Protein AF-A0A9Q0NP76-F1 (afdb_monomer)

Sequence (89 aa):
MGLSGEIQSKPLVRTMERIREGLRRMDDEYLRSALDYIGAQPDLTALKRGPHTYASPNLNIVSWIRLPVHEADFWMGKTPFHGAGQSLL

pLDDT: mean 90.16, std 9.47, range [45.28, 98.25]

InterPro domains:
  IPR023213 Chloramphenicol acetyltransferase-like domain superfamily [G3DSA:3.30.559.10] (3-86)
  IPR050317 Plant and Fungal Acyltransferase [PTHR31642] (5-82)

Mean predicted aligned error: 5.71 Å

Organism: Salix viminalis (NCBI:txid40686)

Structure (mmCIF, N/CA/C/O backbone):
data_AF-A0A9Q0NP76-F1
#
_entry.id   AF-A0A9Q0NP76-F1
#
loop_
_atom_site.group_PDB
_atom_site.id
_atom_site.type_symbol
_atom_site.label_atom_id
_atom_site.label_alt_id
_atom_site.label_comp_id
_atom_site.label_asym_id
_atom_site.label_entity_id
_atom_site.label_seq_id
_atom_site.pdbx_PDB_ins_code
_atom_site.Cartn_x
_atom_site.Cartn_y
_atom_site.Cartn_z
_atom_site.occupancy
_atom_site.B_iso_or_equiv
_atom_site.auth_seq_id
_atom_site.auth_comp_id
_atom_site.auth_asym_id
_atom_site.auth_atom_id
_atom_site.pdbx_PDB_model_num
ATOM 1 N N . MET A 1 1 ? -12.625 -0.255 6.575 1.00 58.50 1 MET A N 1
ATOM 2 C CA . MET A 1 1 ? -11.539 0.570 7.156 1.00 58.50 1 MET A CA 1
ATOM 3 C C . MET A 1 1 ? -11.899 0.894 8.599 1.00 58.50 1 MET A C 1
ATOM 5 O O . MET A 1 1 ? -13.08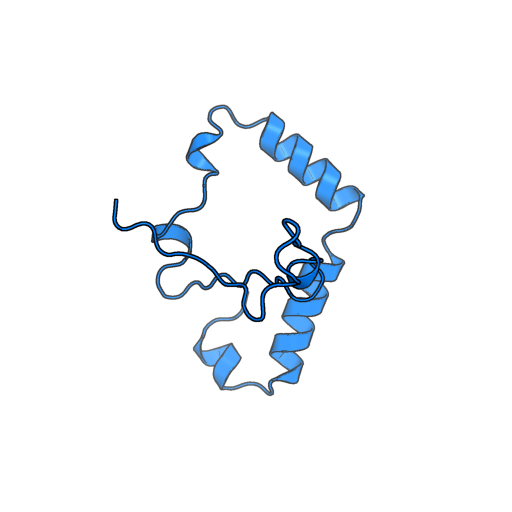5 0.970 8.890 1.00 58.50 1 MET A O 1
ATOM 9 N N . GLY A 1 2 ? -10.927 0.983 9.509 1.00 67.81 2 GLY A N 1
ATOM 10 C CA . GLY A 1 2 ? -11.182 1.315 10.916 1.00 67.81 2 GLY A CA 1
ATOM 11 C C . GLY A 1 2 ? -10.896 2.785 11.189 1.00 67.81 2 GLY A C 1
ATOM 12 O O . GLY A 1 2 ? -9.898 3.301 10.696 1.00 67.81 2 GLY A O 1
ATOM 13 N N . LEU A 1 3 ? -11.744 3.446 11.977 1.00 82.38 3 LEU A N 1
ATOM 14 C CA . LEU A 1 3 ? -11.430 4.772 12.512 1.00 82.38 3 LEU A CA 1
ATOM 15 C C . LEU A 1 3 ? -10.223 4.667 13.458 1.00 82.38 3 LEU A C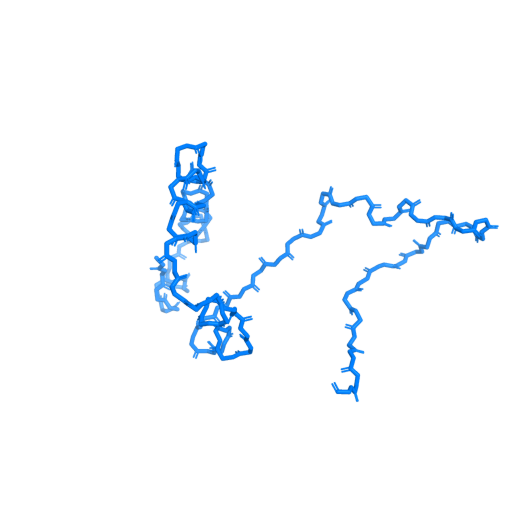 1
ATOM 17 O O . LEU A 1 3 ? -10.075 3.656 14.145 1.00 82.38 3 LEU A O 1
ATOM 21 N N . SER A 1 4 ? -9.386 5.708 13.528 1.00 83.44 4 SER A N 1
ATOM 22 C CA . SER A 1 4 ? -8.173 5.723 14.369 1.00 83.44 4 SER A CA 1
ATOM 23 C C . SER A 1 4 ? -8.462 5.306 15.821 1.00 83.44 4 SER A C 1
ATOM 25 O O . SER A 1 4 ? -7.807 4.411 16.353 1.00 83.44 4 SER A O 1
ATOM 27 N N . GLY A 1 5 ? -9.536 5.840 16.416 1.00 86.31 5 GLY A N 1
ATOM 28 C CA . GLY A 1 5 ? -9.959 5.479 17.774 1.00 86.31 5 GLY A CA 1
ATOM 29 C C . GLY A 1 5 ? -10.341 4.002 17.940 1.00 86.31 5 GLY A C 1
ATOM 30 O O . GLY A 1 5 ? -10.061 3.404 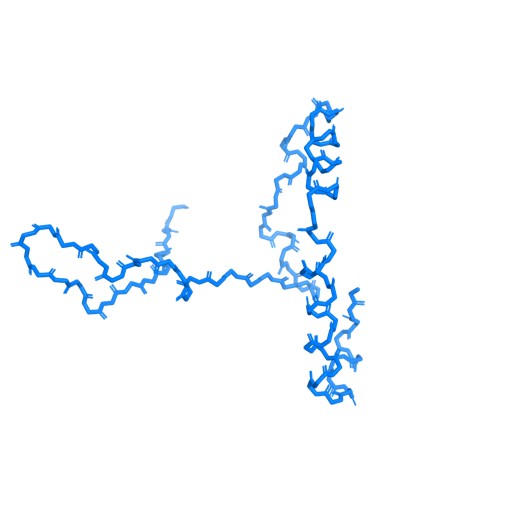18.976 1.00 86.31 5 GLY A O 1
ATOM 31 N N . GLU A 1 6 ? -10.912 3.359 16.917 1.00 88.06 6 GLU A N 1
ATOM 32 C CA . GLU A 1 6 ? -11.175 1.915 16.966 1.00 88.06 6 GLU A CA 1
ATOM 33 C C . GLU A 1 6 ? -9.904 1.077 16.862 1.00 88.06 6 GLU A C 1
ATOM 35 O O . GLU A 1 6 ? -9.823 0.014 17.472 1.00 88.06 6 GLU A O 1
ATOM 40 N N . ILE A 1 7 ? -8.949 1.514 16.038 1.00 91.31 7 ILE A N 1
ATOM 41 C CA . ILE A 1 7 ? -7.677 0.809 15.852 1.00 91.31 7 ILE A CA 1
ATOM 42 C C . ILE A 1 7 ? -6.874 0.847 17.154 1.00 91.31 7 ILE A C 1
ATOM 44 O O . ILE A 1 7 ? -6.272 -0.158 17.514 1.00 91.31 7 ILE A O 1
ATOM 48 N N . GLN A 1 8 ? -6.896 1.979 17.862 1.00 92.62 8 GLN A N 1
ATOM 49 C CA . GLN A 1 8 ? -6.181 2.157 19.127 1.00 92.62 8 GLN A CA 1
ATOM 50 C C . GLN A 1 8 ? -6.858 1.458 20.316 1.00 92.62 8 GLN A C 1
ATOM 52 O O . GLN A 1 8 ? -6.169 0.990 21.215 1.00 92.62 8 GLN A O 1
ATOM 57 N N . SER A 1 9 ? -8.193 1.380 20.339 1.00 95.12 9 SER A N 1
ATOM 58 C CA . SER A 1 9 ? -8.939 0.795 21.468 1.00 95.12 9 SER A CA 1
ATOM 59 C C . SER A 1 9 ? -9.073 -0.729 21.421 1.00 95.12 9 SER A C 1
ATOM 61 O O . SER A 1 9 ? -9.351 -1.348 22.447 1.00 95.12 9 SER A O 1
ATOM 63 N N . LYS A 1 10 ? -8.909 -1.355 20.249 1.00 94.88 10 LYS A N 1
ATOM 64 C CA . LYS A 1 10 ? -9.064 -2.808 20.067 1.00 94.88 10 LYS A CA 1
ATOM 65 C C . LYS A 1 10 ? -7.701 -3.518 20.070 1.00 94.88 10 LYS A C 1
ATOM 67 O O . LYS A 1 10 ? -6.704 -2.923 19.669 1.00 94.88 10 LYS A O 1
ATOM 72 N N . PRO A 1 11 ? -7.636 -4.811 20.445 1.00 96.75 11 PRO A N 1
ATOM 73 C CA . PRO A 1 11 ? -6.400 -5.585 20.348 1.00 96.75 11 PRO A CA 1
ATOM 74 C C . PRO A 1 11 ? -5.831 -5.600 18.923 1.00 96.75 11 PRO A C 1
ATOM 76 O O . PRO A 1 11 ? -6.586 -5.689 17.952 1.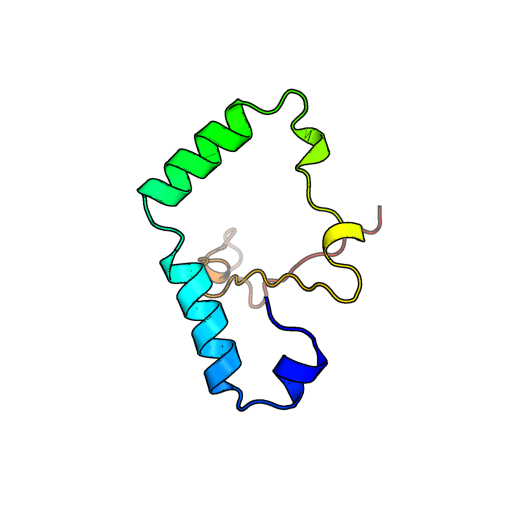00 96.75 11 PRO A O 1
ATOM 79 N N . LEU A 1 12 ? -4.499 -5.610 18.795 1.00 95.00 12 LEU A N 1
ATOM 80 C CA . LEU A 1 12 ? -3.779 -5.608 17.510 1.00 95.00 12 LEU A CA 1
ATOM 81 C C . LEU A 1 12 ? -4.280 -6.681 16.529 1.00 95.00 12 LEU A C 1
ATOM 83 O O . LEU A 1 12 ? -4.394 -6.421 15.330 1.00 95.00 12 LEU A O 1
ATOM 87 N N . VAL A 1 13 ? -4.636 -7.863 17.044 1.00 96.62 13 VAL A N 1
ATOM 88 C CA . VAL A 1 13 ? -5.189 -8.979 16.260 1.00 96.62 13 VAL A CA 1
ATOM 89 C C . VAL A 1 13 ? -6.396 -8.537 15.433 1.00 96.62 13 VAL A C 1
ATOM 91 O O . VAL A 1 13 ? -6.493 -8.895 14.263 1.00 96.62 13 VAL A O 1
ATOM 94 N N . ARG A 1 14 ? -7.261 -7.667 15.970 1.00 95.00 14 ARG A N 1
ATOM 95 C CA . ARG A 1 14 ? -8.436 -7.171 15.245 1.00 95.00 14 ARG A CA 1
ATOM 96 C C . ARG A 1 14 ? -8.058 -6.333 14.024 1.00 95.00 14 ARG A C 1
ATOM 98 O O . ARG A 1 14 ? -8.724 -6.391 12.991 1.00 95.00 14 ARG A O 1
ATOM 105 N N . THR A 1 15 ? -6.990 -5.549 14.131 1.00 94.06 15 THR A N 1
ATOM 106 C CA . THR A 1 15 ? -6.442 -4.779 13.007 1.00 94.06 15 THR A CA 1
ATOM 107 C C . THR A 1 15 ? -5.780 -5.708 11.988 1.00 94.06 15 THR A C 1
ATOM 109 O O . THR A 1 15 ? -5.998 -5.547 10.787 1.00 94.06 15 THR A O 1
ATOM 112 N N . MET A 1 16 ? -5.048 -6.729 12.446 1.00 94.94 16 MET A N 1
ATOM 113 C CA . MET A 1 16 ? -4.442 -7.743 11.573 1.00 94.94 16 MET A CA 1
ATOM 114 C C . MET A 1 16 ? -5.487 -8.551 10.792 1.00 94.94 16 MET A C 1
ATOM 116 O O . MET A 1 16 ? -5.296 -8.796 9.603 1.00 94.94 16 MET A O 1
ATOM 120 N N . GLU A 1 17 ? -6.598 -8.936 11.423 1.00 96.19 17 GLU A N 1
ATOM 121 C CA . GLU A 1 17 ? -7.730 -9.600 10.763 1.00 96.19 17 GLU A CA 1
ATOM 122 C C . GLU A 1 17 ? -8.301 -8.745 9.634 1.00 96.19 17 GLU A C 1
ATOM 124 O O . GLU A 1 17 ? -8.455 -9.235 8.520 1.00 96.19 17 GLU A O 1
ATOM 129 N N . ARG A 1 18 ? -8.545 -7.454 9.894 1.00 94.00 18 ARG A N 1
ATOM 130 C CA . ARG A 1 18 ? -9.055 -6.509 8.886 1.00 94.00 18 ARG A CA 1
ATOM 131 C C . ARG A 1 18 ? -8.103 -6.376 7.694 1.00 94.00 18 ARG A C 1
ATOM 133 O O . ARG A 1 18 ? -8.556 -6.349 6.553 1.00 94.00 18 ARG A O 1
ATOM 140 N N . ILE A 1 19 ? -6.792 -6.305 7.947 1.00 94.69 19 ILE A N 1
ATOM 141 C CA . ILE A 1 19 ? -5.775 -6.284 6.883 1.00 94.69 19 ILE A CA 1
ATOM 142 C C . ILE A 1 19 ? -5.827 -7.592 6.083 1.00 94.69 19 ILE A C 1
ATOM 144 O O . ILE A 1 19 ? -5.872 -7.558 4.856 1.00 94.69 19 ILE A O 1
ATOM 148 N N . ARG A 1 20 ? -5.869 -8.743 6.765 1.00 96.69 20 ARG A N 1
ATOM 149 C CA . ARG A 1 20 ? -5.930 -10.068 6.129 1.00 96.69 20 ARG A CA 1
ATOM 150 C C . ARG A 1 20 ? -7.187 -10.247 5.281 1.00 96.69 20 ARG A C 1
ATOM 152 O O . ARG A 1 20 ? -7.092 -10.783 4.185 1.00 96.69 20 ARG A O 1
ATOM 159 N N . GLU A 1 21 ? -8.338 -9.801 5.768 1.00 96.38 21 GLU A N 1
ATOM 160 C CA . GLU A 1 21 ? -9.605 -9.829 5.036 1.00 96.38 21 GLU A CA 1
ATOM 161 C C . GLU A 1 21 ? -9.533 -8.967 3.771 1.00 96.38 21 GLU A C 1
ATOM 163 O O . GLU A 1 21 ? -9.891 -9.437 2.691 1.00 96.38 21 GLU A O 1
ATOM 168 N N . GLY A 1 22 ? -8.994 -7.747 3.884 1.00 95.56 22 GLY A N 1
ATOM 169 C CA . GLY A 1 22 ? -8.768 -6.867 2.738 1.00 95.56 22 GLY A CA 1
ATOM 170 C C . GLY A 1 22 ? -7.869 -7.502 1.676 1.00 95.56 22 GLY A C 1
ATOM 171 O O . GLY A 1 22 ? -8.201 -7.455 0.497 1.00 95.56 22 GLY A O 1
ATOM 172 N N . LEU A 1 23 ? -6.780 -8.158 2.093 1.00 95.69 23 LEU A N 1
ATOM 173 C CA . LEU A 1 23 ? -5.895 -8.894 1.183 1.00 95.69 23 LEU A CA 1
ATOM 174 C C . LEU A 1 23 ? -6.588 -10.112 0.556 1.00 95.69 23 LEU A C 1
ATOM 176 O O . LEU A 1 23 ? -6.429 -10.349 -0.636 1.00 95.69 23 LEU A O 1
ATOM 180 N N . ARG A 1 24 ? -7.378 -10.873 1.327 1.00 96.31 24 ARG A N 1
ATOM 181 C CA . ARG A 1 24 ? -8.087 -12.069 0.833 1.00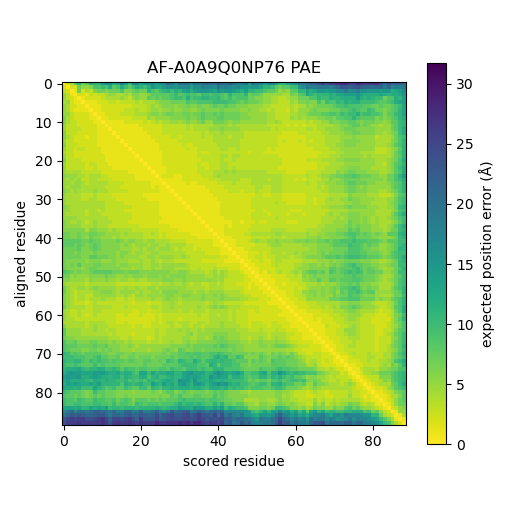 96.31 24 ARG A CA 1
ATOM 182 C C . ARG A 1 24 ? -9.135 -11.730 -0.227 1.00 96.31 24 ARG A C 1
ATOM 184 O O . ARG A 1 24 ? -9.403 -12.564 -1.078 1.00 96.31 24 ARG A O 1
ATOM 191 N N . ARG A 1 25 ? -9.721 -10.530 -0.168 1.00 96.00 25 ARG A N 1
ATOM 192 C CA . ARG A 1 25 ? -10.685 -10.042 -1.165 1.00 96.00 25 ARG A CA 1
ATOM 193 C C . ARG A 1 25 ? -10.048 -9.762 -2.531 1.00 96.00 25 ARG A C 1
ATOM 195 O O . ARG A 1 25 ? -10.769 -9.658 -3.509 1.00 96.00 25 ARG A O 1
ATOM 202 N N . MET A 1 26 ? -8.726 -9.618 -2.614 1.00 95.81 26 MET A N 1
ATOM 203 C CA . MET A 1 26 ? -8.018 -9.380 -3.877 1.00 95.81 26 MET A CA 1
ATOM 204 C C . MET A 1 26 ? -7.797 -10.694 -4.647 1.00 95.81 26 MET A C 1
ATOM 206 O O . MET A 1 26 ? -6.663 -11.059 -4.950 1.00 95.81 26 MET A O 1
ATOM 210 N N . ASP A 1 27 ? -8.879 -11.424 -4.901 1.00 97.06 27 ASP A N 1
ATOM 211 C CA . ASP A 1 27 ? -8.895 -12.638 -5.720 1.00 97.06 27 ASP A CA 1
ATOM 212 C C . ASP A 1 27 ? -8.963 -12.319 -7.228 1.00 97.06 27 ASP A C 1
ATOM 214 O O . ASP A 1 27 ? -9.003 -11.155 -7.632 1.00 97.06 27 ASP A O 1
ATOM 218 N N . ASP A 1 28 ? -8.922 -13.353 -8.078 1.00 98.25 28 ASP A N 1
ATOM 219 C CA . ASP A 1 28 ? -8.916 -13.194 -9.543 1.00 98.25 28 ASP A CA 1
ATOM 220 C C . ASP A 1 28 ? -10.149 -12.429 -10.050 1.00 98.25 28 ASP A C 1
ATOM 222 O O . ASP A 1 28 ? -10.021 -11.530 -10.881 1.00 98.25 28 ASP A O 1
ATOM 226 N N . GLU A 1 29 ? -11.332 -12.723 -9.504 1.00 98.25 29 GLU A N 1
ATOM 227 C CA . GLU A 1 29 ? -12.582 -12.057 -9.885 1.00 98.25 29 GLU A CA 1
ATOM 228 C C . GLU A 1 29 ? -12.554 -10.568 -9.528 1.00 98.25 29 GLU A C 1
ATOM 230 O O . GLU A 1 29 ? -12.847 -9.716 -10.376 1.00 98.25 29 GLU A O 1
ATOM 235 N N . TYR A 1 30 ? -12.144 -10.229 -8.302 1.00 97.88 30 TYR A N 1
ATOM 236 C CA . TYR A 1 30 ? -12.028 -8.837 -7.876 1.00 97.88 30 TYR A CA 1
ATOM 237 C C . TYR A 1 30 ? -10.994 -8.072 -8.709 1.00 97.88 30 TYR A C 1
ATOM 239 O O . TYR A 1 30 ? -11.235 -6.923 -9.086 1.00 97.88 30 TYR A O 1
ATOM 247 N N . LEU A 1 31 ? -9.850 -8.690 -9.020 1.00 98.06 31 LEU A N 1
ATOM 248 C CA . LEU A 1 31 ? -8.799 -8.055 -9.817 1.00 98.06 31 LEU A CA 1
ATOM 249 C C . LEU A 1 31 ? -9.242 -7.809 -11.265 1.00 98.06 31 LEU A C 1
ATOM 251 O O . LEU A 1 31 ? -8.977 -6.728 -11.791 1.00 98.06 31 LEU A O 1
ATOM 255 N N . ARG A 1 32 ? -9.964 -8.747 -11.892 1.00 98.25 32 ARG A N 1
ATOM 256 C CA . ARG A 1 32 ? -10.559 -8.534 -13.225 1.00 98.25 32 ARG A CA 1
ATOM 257 C C . ARG A 1 32 ? -11.591 -7.411 -13.210 1.00 98.25 32 ARG A C 1
ATOM 259 O O . ARG A 1 32 ? -11.499 -6.499 -14.024 1.00 98.25 32 ARG A O 1
ATOM 266 N N . SER A 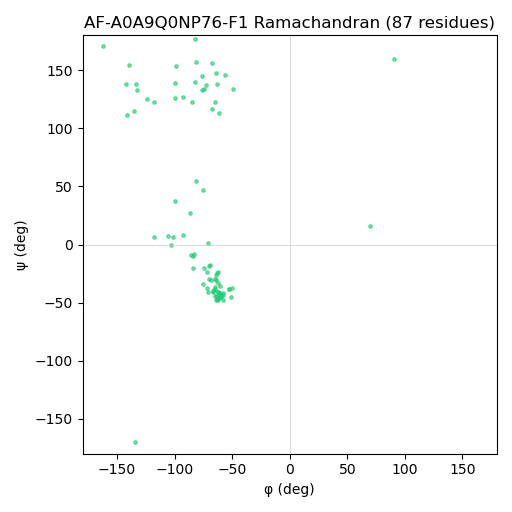1 33 ? -12.494 -7.410 -12.22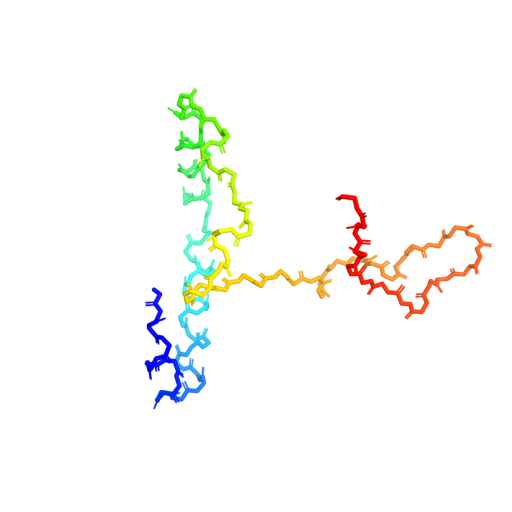9 1.00 98.19 33 SER A N 1
ATOM 267 C CA . SER A 1 33 ? -13.485 -6.338 -12.077 1.00 98.19 33 SER A CA 1
ATOM 268 C C . SER A 1 33 ? -12.832 -4.969 -11.846 1.00 98.19 33 SER A C 1
ATOM 270 O O . SER A 1 33 ? -13.308 -3.958 -12.363 1.00 98.19 33 SER A O 1
ATOM 272 N N . ALA A 1 34 ? -11.713 -4.915 -11.117 1.00 97.31 34 ALA A N 1
ATOM 273 C CA . ALA A 1 34 ? -10.950 -3.683 -10.947 1.00 97.31 34 ALA A CA 1
ATOM 274 C C . ALA A 1 34 ? -10.340 -3.187 -12.270 1.00 97.31 34 ALA A C 1
ATOM 276 O O . ALA A 1 34 ? -10.331 -1.979 -12.508 1.00 97.31 34 ALA A O 1
ATOM 277 N N . LEU A 1 35 ? -9.863 -4.088 -13.137 1.00 97.69 35 LEU A N 1
ATOM 278 C CA . LEU A 1 35 ? -9.387 -3.729 -14.478 1.00 97.69 35 LEU A CA 1
ATOM 279 C C . LEU A 1 35 ? -10.523 -3.191 -15.351 1.00 97.69 35 LEU A C 1
ATOM 281 O O . LEU A 1 35 ? -10.341 -2.147 -15.975 1.00 97.69 35 LEU A O 1
ATOM 285 N N . ASP A 1 36 ? -11.692 -3.835 -15.336 1.00 98.12 36 ASP A N 1
ATOM 286 C CA . ASP A 1 36 ? -12.875 -3.359 -16.064 1.00 98.12 36 ASP A CA 1
ATOM 287 C C . ASP A 1 36 ? -13.291 -1.958 -15.588 1.00 98.12 36 ASP A C 1
ATOM 289 O O . ASP A 1 36 ? -13.539 -1.062 -16.396 1.00 98.12 36 ASP A O 1
ATOM 293 N N . TYR A 1 37 ? -13.291 -1.732 -14.268 1.00 97.12 37 TYR A N 1
ATOM 294 C CA . TYR A 1 37 ? -13.576 -0.422 -13.680 1.00 97.12 37 TYR A CA 1
ATOM 295 C C . TYR A 1 37 ? -12.580 0.648 -14.138 1.00 97.12 37 TYR A C 1
ATOM 297 O O . TYR A 1 37 ? -12.995 1.752 -14.490 1.00 97.12 37 TYR A O 1
ATOM 305 N N . ILE A 1 38 ? -11.278 0.339 -14.135 1.00 96.94 38 ILE A N 1
ATOM 306 C CA . ILE A 1 38 ? -10.232 1.263 -14.594 1.00 96.94 38 ILE A CA 1
ATOM 307 C C . ILE A 1 38 ? -10.402 1.552 -16.090 1.00 96.94 38 ILE A C 1
ATOM 309 O O . ILE A 1 38 ? -10.344 2.713 -16.488 1.00 96.94 38 ILE A O 1
ATOM 313 N N . GLY A 1 39 ? -10.657 0.524 -16.905 1.00 96.25 39 GLY A N 1
ATOM 314 C CA . GLY A 1 39 ? -10.850 0.652 -18.351 1.00 96.25 39 GLY A CA 1
ATOM 315 C C . GLY A 1 39 ? -12.081 1.473 -18.744 1.00 96.25 39 GLY A C 1
ATOM 316 O O . GLY A 1 39 ? -12.088 2.085 -19.808 1.00 96.25 39 GLY A O 1
ATOM 317 N N . ALA A 1 40 ? -13.096 1.533 -17.880 1.00 97.12 40 ALA A N 1
ATOM 318 C CA . ALA A 1 40 ? -14.302 2.331 -18.092 1.00 97.12 40 ALA A CA 1
ATOM 319 C C . ALA A 1 40 ? -14.159 3.813 -17.691 1.00 97.12 40 ALA A C 1
ATOM 321 O O . ALA A 1 40 ? -15.080 4.595 -17.939 1.00 97.12 40 ALA A O 1
ATOM 322 N N . GLN A 1 41 ? -13.055 4.224 -17.050 1.00 97.12 41 GLN A N 1
ATOM 323 C CA . GLN A 1 41 ? -12.913 5.613 -16.608 1.00 97.12 41 GLN A CA 1
ATOM 324 C C . GLN A 1 41 ? -12.616 6.562 -17.780 1.00 97.12 41 GLN A C 1
ATOM 326 O O . GLN A 1 41 ? -11.698 6.301 -18.557 1.00 97.12 41 GLN A O 1
ATOM 331 N N . PRO A 1 42 ? -13.311 7.712 -17.872 1.00 95.88 42 PRO A N 1
ATOM 332 C CA . PRO A 1 42 ? -13.057 8.707 -18.915 1.00 95.88 42 PRO A CA 1
ATOM 333 C C . PRO A 1 42 ? -11.735 9.465 -18.712 1.00 95.88 42 PRO A C 1
ATOM 335 O O . PRO A 1 42 ? -11.172 9.987 -19.670 1.00 95.88 42 PRO A O 1
ATOM 338 N N . ASP A 1 43 ? -11.237 9.527 -17.474 1.00 95.88 43 ASP A N 1
ATOM 339 C CA . ASP A 1 43 ? -9.979 10.172 -17.106 1.00 95.88 43 ASP A CA 1
ATOM 340 C C . ASP A 1 43 ? -9.246 9.343 -16.041 1.00 95.88 43 ASP A C 1
ATOM 342 O O . ASP A 1 43 ? -9.661 9.250 -14.885 1.00 95.88 43 ASP A O 1
ATOM 346 N N . LEU A 1 44 ? -8.119 8.748 -16.432 1.00 93.81 44 LEU A N 1
ATOM 347 C CA . LEU A 1 44 ? -7.284 7.940 -15.543 1.00 93.81 44 LEU A CA 1
ATOM 348 C C . LEU A 1 44 ? -6.483 8.787 -14.546 1.00 93.81 44 LEU A C 1
ATOM 350 O O . LEU A 1 44 ? -6.041 8.267 -13.519 1.00 93.81 44 LEU A O 1
ATOM 354 N N . THR A 1 45 ? -6.286 10.082 -14.810 1.00 92.62 45 THR A N 1
ATOM 355 C CA . THR A 1 45 ? -5.523 10.955 -13.906 1.00 92.62 45 THR A CA 1
ATOM 356 C C . THR A 1 45 ? -6.264 11.184 -12.592 1.00 92.62 45 THR A C 1
ATOM 358 O O . THR A 1 45 ? -5.624 11.252 -11.542 1.00 92.62 45 THR A O 1
ATOM 361 N N . ALA A 1 46 ? -7.600 11.160 -12.624 1.00 89.94 46 ALA A N 1
ATOM 362 C CA . ALA A 1 46 ? -8.453 11.223 -11.441 1.00 89.94 46 ALA A CA 1
ATOM 363 C C . ALA A 1 46 ? -8.267 10.022 -10.490 1.00 89.94 46 ALA A C 1
ATOM 365 O O . ALA A 1 46 ? -8.508 10.143 -9.290 1.00 89.94 46 ALA A O 1
ATOM 366 N N . LEU A 1 47 ? -7.797 8.871 -10.991 1.00 92.06 47 LEU A N 1
ATOM 367 C CA . LEU A 1 47 ? -7.495 7.693 -10.167 1.00 92.06 47 LEU A CA 1
ATOM 368 C C . LEU A 1 47 ? -6.099 7.742 -9.525 1.00 92.06 47 LEU A C 1
ATOM 370 O O . LEU A 1 47 ? -5.770 6.899 -8.679 1.00 92.06 47 LEU A O 1
ATOM 374 N N . LYS A 1 48 ? -5.244 8.693 -9.921 1.00 92.00 48 LYS A N 1
ATOM 375 C CA . LYS A 1 48 ? -3.875 8.781 -9.414 1.00 92.00 48 LYS A CA 1
ATOM 376 C C . LYS A 1 48 ? -3.890 9.162 -7.936 1.00 92.00 48 LYS A C 1
ATOM 378 O O . LYS A 1 48 ? -4.266 10.265 -7.553 1.00 92.00 48 LYS A O 1
ATOM 383 N N . ARG A 1 49 ? -3.389 8.259 -7.097 1.00 91.06 49 ARG A N 1
ATOM 384 C CA . ARG A 1 49 ? -3.187 8.532 -5.671 1.00 91.06 49 ARG A CA 1
ATOM 385 C C . ARG A 1 49 ? -1.949 9.403 -5.471 1.00 91.06 49 ARG A C 1
ATOM 387 O O . ARG A 1 49 ? -0.891 9.118 -6.034 1.00 91.06 49 ARG A O 1
ATOM 394 N N . GLY A 1 50 ? -2.077 10.446 -4.658 1.00 88.69 50 GLY A N 1
ATOM 395 C CA . GLY A 1 50 ? -1.009 11.404 -4.365 1.00 88.69 50 GLY A CA 1
ATOM 396 C C . GLY A 1 50 ? -0.898 11.721 -2.872 1.00 88.69 50 GLY A C 1
ATOM 397 O O . GLY A 1 50 ? -1.557 11.073 -2.059 1.00 88.69 50 GLY A O 1
ATOM 398 N N . PRO A 1 51 ? -0.106 12.741 -2.493 1.00 88.25 51 PRO A N 1
ATOM 399 C CA . PRO A 1 51 ? 0.071 13.131 -1.092 1.00 88.25 51 PRO A CA 1
ATOM 400 C C . PRO A 1 51 ? -1.255 13.370 -0.355 1.00 88.25 51 PRO A C 1
ATOM 402 O O . PRO A 1 51 ? -1.414 12.948 0.785 1.00 88.25 51 PRO A O 1
ATOM 405 N N . HIS A 1 52 ? -2.242 13.959 -1.039 1.00 90.31 52 HIS A N 1
ATOM 406 C CA . HIS A 1 52 ? -3.579 14.208 -0.494 1.00 90.31 52 HIS A CA 1
ATOM 407 C C . HIS A 1 52 ? -4.348 12.917 -0.157 1.00 90.31 52 HIS A C 1
ATOM 409 O O . HIS A 1 52 ? -5.139 12.901 0.780 1.00 90.31 52 HIS A O 1
ATOM 415 N N . THR A 1 53 ? -4.111 11.818 -0.882 1.00 91.69 53 THR A N 1
ATOM 416 C CA . THR A 1 53 ? -4.775 10.526 -0.642 1.00 91.69 53 THR A CA 1
ATOM 417 C C . THR A 1 53 ? -4.298 9.877 0.658 1.00 91.69 53 THR A C 1
ATOM 419 O O . THR A 1 53 ? -5.048 9.147 1.304 1.00 91.69 53 THR A O 1
ATOM 422 N N . TYR A 1 54 ? -3.048 10.141 1.042 1.00 89.88 54 TYR A N 1
ATOM 423 C CA . TYR A 1 54 ? -2.391 9.552 2.212 1.00 89.88 54 TYR A CA 1
ATOM 424 C C . TYR A 1 54 ? -2.264 10.536 3.379 1.00 89.88 54 TYR A C 1
ATOM 426 O O . TYR A 1 54 ? -1.595 10.237 4.363 1.00 89.88 54 TYR A O 1
ATOM 434 N N . ALA A 1 55 ? -2.875 11.716 3.259 1.00 90.06 55 ALA A N 1
ATOM 435 C CA . ALA A 1 55 ? -2.945 12.681 4.340 1.00 90.06 55 ALA A CA 1
ATOM 436 C C . ALA A 1 55 ? -3.835 12.153 5.476 1.00 90.06 55 ALA A C 1
ATOM 438 O O . ALA A 1 55 ? -4.729 11.330 5.256 1.00 90.06 55 ALA A O 1
ATOM 439 N N . SER A 1 56 ? -3.608 12.660 6.692 1.00 89.94 56 SER A N 1
ATOM 440 C CA . SER A 1 56 ? -4.420 12.326 7.866 1.00 89.94 56 SER A CA 1
ATOM 441 C C . SER A 1 56 ? -5.920 12.469 7.558 1.00 89.94 56 SER A C 1
ATOM 443 O O . SER A 1 56 ? -6.318 13.477 6.970 1.00 89.94 56 SER A O 1
ATOM 445 N N . PRO A 1 57 ? -6.763 11.492 7.943 1.00 89.81 57 PRO A N 1
ATOM 446 C CA . PRO A 1 57 ? -6.467 10.339 8.805 1.00 89.81 57 PRO A CA 1
ATOM 447 C C . PRO A 1 57 ? -6.039 9.060 8.055 1.00 89.81 57 PRO A C 1
ATOM 449 O O . PRO A 1 57 ? -5.961 7.994 8.668 1.00 89.81 57 PRO A O 1
ATOM 452 N N . ASN A 1 58 ? -5.811 9.130 6.741 1.00 90.44 58 ASN A N 1
ATOM 453 C CA . ASN A 1 58 ? -5.483 7.969 5.915 1.00 90.44 58 ASN A CA 1
ATOM 454 C C . ASN A 1 58 ? -3.995 7.603 6.016 1.00 90.44 58 ASN A C 1
ATOM 456 O O . ASN A 1 58 ? -3.153 8.432 6.347 1.00 90.44 58 ASN A O 1
ATOM 460 N N . LEU A 1 59 ? -3.669 6.345 5.708 1.00 88.94 59 LEU A N 1
ATOM 461 C CA . LEU A 1 59 ? -2.294 5.846 5.661 1.00 88.94 59 LEU A CA 1
ATOM 462 C C . LEU A 1 59 ? -2.102 4.903 4.474 1.00 88.94 59 LEU A C 1
ATOM 464 O O . LEU A 1 59 ? -3.046 4.251 4.025 1.00 88.94 59 LEU A O 1
ATOM 468 N N . ASN A 1 60 ? -0.864 4.797 3.999 1.00 91.56 60 ASN A N 1
ATOM 469 C CA . ASN A 1 60 ? -0.474 3.860 2.953 1.00 91.56 60 ASN A CA 1
ATOM 470 C C . ASN A 1 60 ? 0.806 3.131 3.356 1.00 91.56 60 ASN A C 1
ATOM 472 O O . ASN A 1 60 ? 1.769 3.754 3.793 1.00 91.56 60 ASN A O 1
ATOM 476 N N . ILE A 1 61 ? 0.804 1.809 3.196 1.00 92.38 61 ILE A N 1
ATOM 477 C CA . ILE A 1 61 ? 1.939 0.941 3.507 1.00 92.38 61 ILE A CA 1
ATOM 478 C C . ILE A 1 61 ? 2.278 0.165 2.242 1.00 92.38 61 ILE A C 1
ATOM 480 O O . ILE A 1 61 ? 1.426 -0.521 1.681 1.00 92.38 61 ILE A O 1
ATOM 484 N N . VAL A 1 62 ? 3.536 0.251 1.818 1.00 92.56 62 VAL A N 1
ATOM 485 C CA . VAL A 1 62 ? 4.087 -0.554 0.726 1.00 92.56 62 VAL A CA 1
ATOM 486 C C . VAL A 1 62 ? 5.212 -1.397 1.305 1.00 92.56 62 VAL A C 1
ATOM 488 O O . VAL A 1 62 ? 6.143 -0.868 1.905 1.00 92.56 62 VAL A O 1
ATOM 491 N N . SER A 1 63 ? 5.104 -2.717 1.165 1.00 92.94 63 SER A N 1
ATOM 492 C CA . SER A 1 63 ? 6.083 -3.656 1.708 1.00 92.94 63 SER A CA 1
ATOM 493 C C . SER A 1 63 ? 7.049 -4.113 0.622 1.00 92.94 63 SER A C 1
ATOM 495 O O . SER A 1 63 ? 6.618 -4.618 -0.412 1.00 92.94 63 SER A O 1
ATOM 497 N N . TRP A 1 64 ? 8.352 -3.960 0.862 1.00 93.88 64 TRP A N 1
ATOM 498 C CA . TRP A 1 64 ? 9.414 -4.437 -0.036 1.00 93.88 64 TRP A CA 1
ATOM 499 C C . TRP A 1 64 ? 10.050 -5.749 0.438 1.00 93.88 64 TRP A C 1
ATOM 501 O O . TRP A 1 64 ? 10.999 -6.226 -0.168 1.00 93.88 64 TRP A O 1
ATOM 511 N N . ILE A 1 65 ? 9.512 -6.374 1.492 1.00 94.19 65 ILE A N 1
ATOM 512 C CA . ILE A 1 65 ? 10.132 -7.540 2.150 1.00 94.19 65 ILE A CA 1
ATOM 513 C C . ILE A 1 65 ? 10.272 -8.768 1.239 1.00 94.19 65 ILE A C 1
ATOM 515 O O . ILE A 1 65 ? 11.077 -9.645 1.521 1.00 94.19 65 ILE A O 1
ATOM 519 N N . ARG A 1 66 ? 9.449 -8.863 0.185 1.00 93.88 66 ARG A N 1
ATOM 520 C CA . ARG A 1 66 ? 9.479 -9.964 -0.794 1.00 93.88 66 ARG A CA 1
ATOM 521 C C . ARG A 1 66 ? 10.138 -9.575 -2.115 1.00 93.88 66 ARG A C 1
ATOM 523 O O . ARG A 1 66 ? 10.175 -10.396 -3.024 1.00 93.88 66 ARG A O 1
ATOM 530 N N . LEU A 1 67 ? 10.594 -8.332 -2.250 1.00 92.31 67 LEU A N 1
ATOM 531 C CA . LEU A 1 67 ? 11.311 -7.899 -3.440 1.00 92.31 67 LEU A CA 1
ATOM 532 C C . LEU A 1 67 ? 12.782 -8.317 -3.305 1.00 92.31 67 LEU A C 1
ATOM 534 O O . LEU A 1 67 ? 13.348 -8.157 -2.221 1.00 92.31 67 LEU A O 1
ATOM 538 N N . PRO A 1 68 ?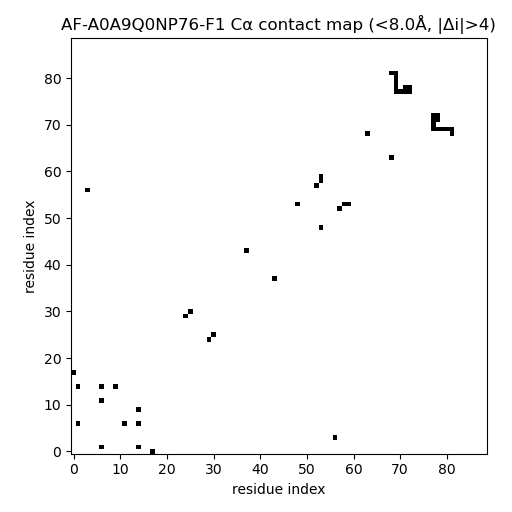 13.428 -8.795 -4.381 1.00 89.94 68 PRO A N 1
ATOM 539 C CA . PRO A 1 68 ? 14.840 -9.177 -4.377 1.00 89.94 68 PRO A CA 1
ATOM 540 C C . PRO A 1 68 ? 15.759 -7.943 -4.392 1.00 89.94 68 PRO A C 1
ATOM 542 O O . PRO A 1 68 ? 16.692 -7.853 -5.181 1.00 89.94 68 PRO A O 1
ATOM 545 N N . VAL A 1 69 ? 15.492 -6.946 -3.539 1.00 88.56 69 VAL A N 1
ATOM 546 C CA . VAL A 1 69 ? 16.202 -5.660 -3.581 1.00 88.56 69 VAL A CA 1
ATOM 547 C C . VAL A 1 69 ? 17.701 -5.864 -3.373 1.00 88.56 69 VAL A C 1
ATOM 549 O O . VAL A 1 69 ? 18.487 -5.396 -4.178 1.00 88.56 69 VAL A O 1
ATOM 552 N N . HIS A 1 70 ? 18.114 -6.677 -2.397 1.00 88.56 70 HIS A N 1
ATOM 553 C CA . HIS A 1 70 ? 19.527 -6.952 -2.089 1.00 88.56 70 HIS A CA 1
ATOM 554 C C . HIS A 1 70 ? 20.273 -7.817 -3.121 1.00 88.56 70 HIS A C 1
ATOM 556 O O . HIS A 1 70 ? 21.443 -8.133 -2.911 1.00 88.56 70 HIS A O 1
ATOM 562 N N . GLU A 1 71 ? 19.627 -8.225 -4.213 1.00 87.44 71 GLU A N 1
ATOM 563 C CA . GLU A 1 71 ? 20.278 -8.988 -5.284 1.00 87.44 71 GLU A CA 1
ATOM 564 C C . GLU A 1 71 ? 20.963 -8.098 -6.322 1.00 87.44 71 GLU A C 1
ATOM 566 O O . GLU A 1 71 ? 21.721 -8.609 -7.143 1.00 87.44 71 GLU A O 1
ATOM 571 N N . ALA A 1 72 ? 20.748 -6.781 -6.268 1.00 86.62 72 ALA A N 1
ATOM 572 C CA . ALA A 1 72 ? 21.454 -5.840 -7.124 1.00 86.62 72 ALA A CA 1
ATOM 573 C C . ALA A 1 72 ? 22.971 -5.892 -6.860 1.00 86.62 72 ALA A C 1
ATOM 575 O O . ALA A 1 72 ? 23.447 -5.503 -5.789 1.00 86.62 72 ALA A O 1
ATOM 576 N N . ASP A 1 73 ? 23.714 -6.360 -7.862 1.00 89.31 73 ASP A N 1
ATOM 577 C CA . ASP A 1 73 ? 25.173 -6.380 -7.902 1.00 89.31 73 ASP A CA 1
ATOM 578 C C . ASP A 1 73 ? 25.629 -5.892 -9.281 1.00 89.31 73 ASP A C 1
ATOM 580 O O . ASP A 1 73 ? 25.357 -6.514 -10.308 1.00 89.31 73 ASP A O 1
ATOM 584 N N . PHE A 1 74 ? 26.307 -4.748 -9.298 1.00 87.44 74 PHE A N 1
ATOM 585 C CA . PHE A 1 74 ? 26.853 -4.135 -10.508 1.00 87.44 74 PHE A CA 1
ATOM 586 C C . PHE A 1 74 ? 28.353 -4.425 -10.648 1.00 87.44 74 PHE A C 1
ATOM 588 O O . PHE A 1 74 ? 29.106 -3.554 -11.076 1.00 87.44 74 PHE A O 1
ATOM 595 N N . TRP A 1 75 ? 28.786 -5.634 -10.270 1.00 89.75 75 TRP A N 1
ATOM 596 C CA . TRP A 1 75 ? 30.193 -6.071 -10.232 1.00 89.75 75 TRP A CA 1
ATOM 597 C C . TRP A 1 75 ? 31.031 -5.404 -9.136 1.00 89.75 75 TRP A C 1
ATOM 599 O O . TRP A 1 75 ? 32.260 -5.456 -9.157 1.00 89.75 75 TRP A O 1
ATOM 609 N N . MET A 1 76 ? 30.360 -4.787 -8.165 1.00 86.06 76 MET A N 1
ATOM 610 C CA . MET A 1 76 ? 30.967 -4.081 -7.031 1.00 86.06 76 MET A CA 1
ATOM 611 C C . MET A 1 76 ? 30.587 -4.726 -5.689 1.00 86.06 76 MET A C 1
ATOM 613 O O . MET A 1 76 ? 30.922 -4.192 -4.631 1.00 86.06 76 MET A O 1
ATOM 617 N N . GLY A 1 77 ? 29.901 -5.874 -5.735 1.00 86.62 77 GLY A N 1
ATOM 618 C CA . GLY A 1 77 ? 29.314 -6.544 -4.585 1.00 86.62 77 GLY A CA 1
ATOM 619 C C . GLY A 1 77 ? 27.877 -6.090 -4.322 1.00 86.62 77 GLY A C 1
ATOM 620 O O . GLY A 1 77 ? 27.439 -5.017 -4.745 1.00 86.62 77 GLY A O 1
ATOM 621 N N . LYS A 1 78 ? 27.129 -6.924 -3.592 1.00 87.62 78 LYS A N 1
ATOM 622 C CA . LYS A 1 78 ? 25.758 -6.619 -3.162 1.00 87.62 78 LYS A CA 1
ATOM 623 C C . LYS A 1 78 ? 25.743 -5.411 -2.235 1.00 87.62 78 LYS A C 1
ATOM 625 O O . LYS A 1 78 ? 26.555 -5.313 -1.315 1.00 87.62 78 LYS A O 1
ATOM 630 N N . THR A 1 79 ? 24.774 -4.521 -2.420 1.00 82.56 79 THR A N 1
ATOM 631 C CA . THR A 1 79 ? 24.655 -3.357 -1.536 1.00 82.56 79 THR A CA 1
ATOM 632 C C . THR A 1 79 ? 24.133 -3.743 -0.141 1.00 82.56 79 THR A C 1
ATOM 634 O O . THR A 1 79 ? 23.165 -4.509 -0.010 1.00 82.56 79 THR A O 1
ATOM 637 N N . PRO A 1 80 ? 24.727 -3.170 0.922 1.00 83.81 80 PRO A N 1
ATOM 638 C CA . PRO A 1 80 ? 24.283 -3.385 2.294 1.00 83.81 80 PRO A CA 1
ATOM 639 C C . PRO A 1 80 ? 22.927 -2.730 2.590 1.00 83.81 80 PRO A C 1
ATOM 641 O O . PRO A 1 80 ? 22.276 -3.101 3.565 1.00 83.81 80 PRO A O 1
ATOM 644 N N . PHE A 1 81 ? 22.482 -1.767 1.772 1.00 88.38 81 PHE A N 1
ATOM 645 C CA . PHE A 1 81 ? 21.261 -1.010 2.029 1.00 88.38 81 PHE A CA 1
ATOM 646 C C . PHE A 1 81 ? 20.469 -0.699 0.755 1.00 88.38 81 PHE A C 1
ATOM 648 O O . PHE A 1 81 ? 21.016 -0.277 -0.263 1.00 88.38 81 PHE A O 1
ATOM 655 N N . HIS A 1 82 ? 19.151 -0.849 0.870 1.00 89.38 82 HIS A N 1
ATOM 656 C CA . HIS A 1 82 ? 18.161 -0.374 -0.086 1.00 89.38 82 HIS A CA 1
ATOM 657 C C . HIS 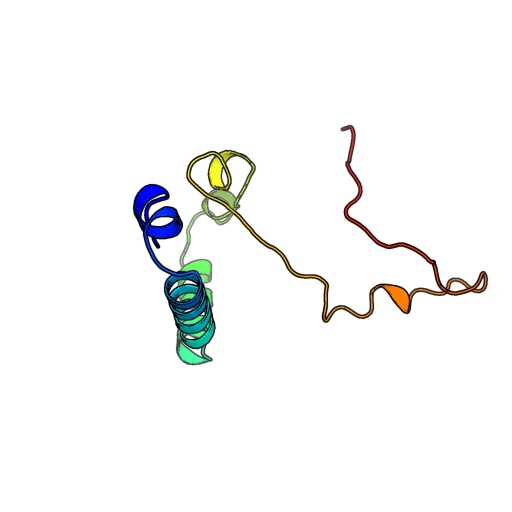A 1 82 ? 17.040 0.328 0.670 1.00 89.38 82 HIS A C 1
ATOM 659 O O . HIS A 1 82 ? 16.561 -0.172 1.688 1.00 89.38 82 HIS A O 1
ATOM 665 N N . GLY A 1 83 ? 16.582 1.459 0.147 1.00 88.75 83 GLY A N 1
ATOM 666 C CA . GLY A 1 83 ? 15.487 2.215 0.734 1.00 88.75 83 GLY A CA 1
ATOM 667 C C . GLY A 1 83 ? 14.884 3.189 -0.265 1.00 88.75 83 GLY A C 1
ATOM 668 O O . GLY A 1 83 ? 15.415 3.389 -1.358 1.00 88.75 83 GLY A O 1
ATOM 669 N N . ALA A 1 84 ? 13.759 3.791 0.112 1.00 87.06 84 ALA A N 1
ATOM 670 C CA . ALA A 1 84 ? 13.166 4.857 -0.678 1.00 87.06 84 ALA A CA 1
ATOM 671 C C . ALA A 1 84 ? 14.111 6.069 -0.699 1.00 87.06 84 ALA A C 1
ATOM 673 O O . ALA A 1 84 ? 14.467 6.605 0.351 1.00 87.06 84 ALA A O 1
ATOM 674 N N . GLY A 1 85 ? 14.513 6.498 -1.895 1.00 85.56 85 GLY A N 1
ATOM 675 C CA . GLY A 1 85 ? 15.183 7.779 -2.087 1.00 85.56 85 GLY A CA 1
ATOM 676 C C . GLY A 1 85 ? 14.170 8.920 -2.025 1.00 85.56 85 GLY A C 1
ATOM 677 O O . GLY A 1 85 ? 13.032 8.768 -2.469 1.00 85.56 85 GLY A O 1
ATOM 678 N N . GLN A 1 86 ? 14.577 10.065 -1.484 1.00 72.25 86 GLN A N 1
ATOM 679 C CA . GLN A 1 86 ? 13.797 11.294 -1.613 1.00 72.25 86 GLN A CA 1
ATOM 680 C C . GLN A 1 86 ? 14.291 12.069 -2.835 1.00 72.25 86 GLN A C 1
ATOM 682 O O . GLN A 1 86 ? 15.487 12.320 -2.964 1.00 72.25 86 GLN A O 1
ATOM 687 N N . SER A 1 87 ? 13.378 12.439 -3.733 1.00 64.88 87 SER A N 1
ATOM 688 C CA . SER A 1 87 ? 13.664 13.409 -4.792 1.00 64.88 87 SER A CA 1
ATOM 689 C C . SER A 1 87 ? 13.457 14.810 -4.218 1.00 64.88 87 SER A C 1
ATOM 691 O O . SER A 1 87 ? 12.373 15.100 -3.722 1.00 64.88 87 SER A O 1
ATOM 693 N N . LEU A 1 88 ? 14.487 15.661 -4.258 1.00 49.66 88 LEU A N 1
ATOM 694 C CA . LEU A 1 88 ? 14.435 17.069 -3.820 1.00 49.66 88 LEU A CA 1
ATOM 695 C C . LEU A 1 88 ? 13.966 18.022 -4.941 1.00 49.66 88 LEU A C 1
ATOM 697 O O . LEU A 1 88 ? 14.347 19.190 -4.958 1.00 49.66 88 LEU A O 1
ATOM 701 N N . LEU A 1 89 ? 13.178 17.514 -5.889 1.00 45.28 89 LEU A N 1
ATOM 702 C CA . LEU A 1 89 ? 12.626 18.269 -7.016 1.00 45.28 89 LEU A CA 1
ATOM 703 C C . LEU A 1 89 ? 11.105 18.318 -6.916 1.00 45.28 89 LEU A C 1
ATOM 705 O O . LEU A 1 89 ? 10.519 17.229 -6.705 1.00 45.28 89 LEU A O 1
#

Solvent-accessible surface area (backbone atoms only — not comparable to full-atom values): 6020 Å² total; per-residue (Å²): 138,77,57,70,70,56,57,71,74,42,64,68,66,63,54,52,49,53,52,51,52,58,58,64,57,68,38,73,69,49,50,51,51,50,50,53,54,59,72,68,49,94,57,68,72,80,70,60,80,50,72,80,66,45,36,88,95,43,77,82,86,82,84,62,87,86,53,75,68,68,69,56,55,87,88,77,57,60,52,95,74,86,76,90,78,83,77,98,119

Foldseek 3Di:
DDDPVRCVVDDVVVVVVVVVVVVVCPDPVVVVVVVVVCVPDPDNVVVDDDPVNDPPPHHDDDDCPPPVQQVDDPVPHGDPDDDDDDDPD

Radius of gyration: 18.32 Å; Cα contacts (8 Å, |Δi|>4): 26; chains: 1; bounding box: 45×32×40 Å

Secondary structure (DSSP, 8-state):
---HHHHHHS-HHHHHHHHHHHHHT--HHHHHHHHHHHHT-S-SGGG---GGGGSTT-------TTS-GGG--SSS---S---PPPP--